Protein AF-A0AAU5RS81-F1 (afdb_monomer_lite)

Foldseek 3Di:
DCPPVVSLQVLLVCLCVVVVHDSVVSSVLSVCLVVVHDDDPCVVVSVVVSVVVVVVVVVVVVVVVVVCCVVVVVVVVVVVVVVVVVLVVCVVVVQADPVRHGDDDDPDPQCPDPVHDDDDD

pLDDT: mean 83.77, std 7.76, range [52.75, 93.06]

Sequence (121 aa):
MLESPRVHDLLVTRVAIRVGIPPIKAHLAVRRVALGLTPDQYTPLVLEEARLAAQEAAQRTGQLITDIRRVLMPQMRALSRTARHAAEALDQLGLVNQEGMPVRRQDRPAWQSPYGPPKRR

Secondary structure (DSSP, 8-state):
----HHHHHHHHHHHHHHHT--HHHHHHHHHHHHTTPPPPTTHHHHHHHHHHHHHHHHHHHHHHHHHHHHHHHHHHHHHHHHHHHHHHHHHHTT-B-TTS-B-PPP---GGGSTT-SPPP-

Structure (mmCIF, N/CA/C/O backbone):
data_AF-A0AAU5RS81-F1
#
_entry.id   AF-A0AAU5RS81-F1
#
loop_
_atom_site.group_PDB
_atom_site.id
_atom_site.type_symbol
_atom_site.label_atom_id
_atom_site.label_alt_id
_atom_site.label_comp_id
_atom_site.label_asym_id
_atom_site.label_entity_id
_atom_site.label_seq_id
_atom_site.pdbx_PDB_ins_code
_atom_site.Cartn_x
_atom_site.Cartn_y
_atom_site.Cartn_z
_atom_site.occupancy
_atom_site.B_iso_or_equiv
_atom_site.auth_seq_id
_atom_site.auth_comp_id
_atom_site.auth_asym_id
_atom_site.auth_atom_id
_atom_site.pdbx_PDB_model_num
ATOM 1 N N . MET A 1 1 ? 13.463 0.931 -5.645 1.00 52.75 1 MET A N 1
ATOM 2 C CA . MET A 1 1 ? 12.010 0.729 -5.886 1.00 52.75 1 MET A CA 1
ATOM 3 C C . MET A 1 1 ? 11.689 0.028 -7.223 1.00 52.75 1 MET A C 1
ATOM 5 O O . MET A 1 1 ? 10.525 -0.258 -7.461 1.00 52.75 1 MET A O 1
ATOM 9 N N . LEU A 1 2 ? 12.683 -0.313 -8.065 1.00 56.75 2 LEU A N 1
ATOM 10 C CA . LEU A 1 2 ? 12.502 -1.052 -9.334 1.00 56.75 2 LEU A CA 1
ATOM 11 C C . LEU A 1 2 ? 12.857 -2.553 -9.247 1.00 56.75 2 LEU A C 1
ATOM 13 O O . LEU A 1 2 ? 12.822 -3.247 -10.252 1.00 56.75 2 LEU A O 1
ATOM 17 N N . GLU A 1 3 ? 13.188 -3.074 -8.063 1.00 59.62 3 GLU A N 1
ATOM 18 C CA . GLU A 1 3 ? 13.701 -4.449 -7.902 1.00 59.62 3 GLU A CA 1
ATOM 19 C C . GLU A 1 3 ? 12.620 -5.538 -7.910 1.00 59.62 3 GLU A C 1
ATOM 21 O O . GLU A 1 3 ? 12.934 -6.723 -7.854 1.00 59.62 3 GLU A O 1
ATOM 26 N N . SER A 1 4 ? 11.338 -5.170 -7.988 1.00 78.81 4 SER A N 1
ATOM 27 C CA . SER A 1 4 ? 10.284 -6.171 -8.140 1.00 78.81 4 SER A CA 1
ATOM 28 C C . SER A 1 4 ? 10.327 -6.728 -9.568 1.00 78.81 4 SER A C 1
ATOM 30 O O . SER A 1 4 ? 10.069 -5.963 -10.504 1.00 78.81 4 SER A O 1
ATOM 32 N N . PRO A 1 5 ? 10.586 -8.036 -9.769 1.00 80.19 5 PRO A N 1
ATOM 33 C CA . PRO A 1 5 ? 10.713 -8.625 -11.106 1.00 80.19 5 PRO A CA 1
ATOM 34 C C . PRO A 1 5 ? 9.453 -8.398 -11.952 1.00 80.19 5 PRO A C 1
ATOM 36 O O . PRO A 1 5 ? 9.532 -8.141 -13.146 1.00 80.19 5 PRO A O 1
ATOM 39 N N . ARG A 1 6 ? 8.281 -8.346 -11.306 1.00 85.25 6 ARG A N 1
ATOM 40 C CA . ARG A 1 6 ? 7.003 -8.050 -11.969 1.00 85.25 6 ARG A CA 1
ATOM 41 C C . ARG A 1 6 ? 6.904 -6.615 -12.489 1.00 85.25 6 ARG A C 1
ATOM 43 O O . ARG A 1 6 ? 6.303 -6.389 -13.534 1.00 85.25 6 ARG A O 1
ATOM 50 N N . VAL A 1 7 ? 7.454 -5.645 -11.757 1.00 84.75 7 VAL A N 1
ATOM 51 C CA . VAL A 1 7 ? 7.461 -4.234 -12.181 1.00 84.75 7 VAL A CA 1
ATOM 52 C C . VAL A 1 7 ? 8.443 -4.053 -13.330 1.00 84.75 7 VAL A C 1
ATOM 54 O O . VAL A 1 7 ? 8.124 -3.375 -14.302 1.00 84.75 7 VAL A O 1
ATOM 57 N N . HIS A 1 8 ? 9.601 -4.709 -13.245 1.00 87.81 8 HIS A N 1
ATOM 58 C CA . HIS A 1 8 ? 10.600 -4.713 -14.307 1.00 87.81 8 HIS A CA 1
ATOM 59 C C . HIS A 1 8 ? 10.019 -5.243 -15.622 1.00 87.81 8 HIS A C 1
ATOM 61 O O . HIS A 1 8 ? 10.032 -4.527 -16.620 1.00 87.81 8 HIS A O 1
ATOM 67 N N . ASP A 1 9 ? 9.425 -6.437 -15.619 1.00 90.69 9 ASP A N 1
ATOM 68 C CA . ASP A 1 9 ? 8.870 -7.057 -16.832 1.00 90.69 9 ASP A CA 1
ATOM 69 C C . ASP A 1 9 ? 7.713 -6.248 -17.439 1.00 90.69 9 ASP A C 1
ATOM 71 O O . ASP A 1 9 ? 7.596 -6.121 -18.664 1.00 90.69 9 ASP A O 1
ATOM 75 N N . LEU A 1 10 ? 6.884 -5.639 -16.585 1.00 89.81 10 LEU A N 1
ATOM 76 C CA . LEU A 1 10 ? 5.810 -4.749 -17.017 1.00 89.81 10 LEU A CA 1
ATOM 77 C C . LEU A 1 10 ? 6.369 -3.504 -17.715 1.00 89.81 10 LEU A C 1
ATOM 79 O O . LEU A 1 10 ? 5.899 -3.156 -18.798 1.00 89.81 10 LEU A O 1
ATOM 83 N N . LEU A 1 11 ? 7.388 -2.860 -17.141 1.00 88.50 11 LEU A N 1
ATOM 84 C CA . LEU A 1 11 ? 8.026 -1.691 -17.749 1.00 88.50 11 LEU A CA 1
ATOM 85 C C . LEU A 1 11 ? 8.719 -2.046 -19.063 1.00 88.50 11 LEU A C 1
ATOM 87 O O . LEU A 1 11 ? 8.576 -1.312 -20.036 1.00 88.50 11 LEU A O 1
ATOM 91 N N . VAL A 1 12 ? 9.407 -3.186 -19.131 1.00 91.69 12 VAL A N 1
ATOM 92 C CA . VAL A 1 12 ? 10.043 -3.660 -20.370 1.00 91.69 12 VAL A CA 1
ATOM 93 C C . VAL A 1 12 ? 9.011 -3.841 -21.477 1.00 91.69 12 VAL A C 1
ATOM 95 O O . VAL A 1 12 ? 9.212 -3.353 -22.589 1.00 91.69 12 VAL A O 1
ATOM 98 N N . THR A 1 13 ? 7.888 -4.488 -21.166 1.00 92.69 13 THR A N 1
ATOM 99 C CA . THR A 1 13 ? 6.810 -4.728 -22.133 1.00 92.69 13 THR A CA 1
ATOM 100 C C . THR A 1 13 ? 6.182 -3.415 -22.598 1.00 92.69 13 THR A C 1
ATOM 102 O O . THR A 1 13 ? 6.031 -3.191 -23.799 1.00 92.69 13 THR A O 1
ATOM 105 N N . ARG A 1 14 ? 5.862 -2.510 -21.665 1.00 90.44 14 ARG A N 1
ATOM 106 C CA . ARG A 1 14 ? 5.237 -1.221 -21.991 1.00 90.44 14 ARG A CA 1
ATOM 107 C C . ARG A 1 14 ? 6.157 -0.319 -22.809 1.00 90.44 14 ARG A C 1
ATOM 109 O O . ARG A 1 14 ? 5.718 0.243 -23.808 1.00 90.44 14 ARG A O 1
ATOM 116 N N . VAL A 1 15 ? 7.435 -0.231 -22.443 1.00 90.25 15 VAL A N 1
ATOM 117 C CA . VAL A 1 15 ? 8.428 0.564 -23.180 1.00 90.25 15 VAL A CA 1
ATOM 118 C C . VAL A 1 15 ? 8.662 -0.016 -24.577 1.00 90.25 15 VAL A C 1
ATOM 120 O O . VAL A 1 15 ? 8.711 0.743 -25.542 1.00 90.25 15 VAL A O 1
ATOM 123 N N . ALA A 1 16 ? 8.741 -1.344 -24.720 1.00 92.19 16 ALA A N 1
ATOM 124 C CA . ALA A 1 16 ? 8.882 -1.988 -26.027 1.00 92.19 16 ALA A CA 1
ATOM 125 C C . ALA A 1 16 ? 7.699 -1.675 -26.958 1.00 92.19 16 ALA A C 1
ATOM 127 O O . ALA A 1 16 ? 7.912 -1.285 -28.104 1.00 92.19 16 ALA A O 1
ATOM 128 N N . ILE A 1 17 ? 6.464 -1.779 -26.453 1.00 91.75 17 ILE A N 1
ATOM 129 C CA . ILE A 1 17 ? 5.242 -1.509 -27.228 1.00 91.75 17 ILE A CA 1
ATOM 130 C C . ILE A 1 17 ? 5.120 -0.021 -27.576 1.00 91.75 17 ILE A C 1
ATOM 132 O O . ILE A 1 17 ? 4.854 0.319 -28.724 1.00 91.75 17 ILE A O 1
ATOM 136 N N . ARG A 1 18 ? 5.322 0.873 -26.601 1.00 87.44 18 ARG A N 1
ATOM 137 C CA . ARG A 1 18 ? 5.083 2.314 -26.770 1.00 87.44 18 ARG A CA 1
ATOM 138 C C . ARG A 1 18 ? 6.138 2.997 -27.639 1.00 87.44 18 ARG A C 1
ATOM 140 O O . ARG A 1 18 ? 5.805 3.898 -28.399 1.00 87.44 18 ARG A O 1
ATOM 147 N N . VAL A 1 19 ? 7.399 2.581 -27.518 1.00 85.88 19 VAL A N 1
ATOM 148 C CA . VAL A 1 19 ? 8.528 3.171 -28.261 1.00 85.88 19 VAL A CA 1
ATOM 149 C C . VAL A 1 19 ? 8.801 2.405 -29.565 1.00 85.88 19 VAL A C 1
ATOM 151 O O . VAL A 1 19 ? 9.501 2.904 -30.439 1.00 85.88 19 VAL A O 1
ATOM 154 N N . GLY A 1 20 ? 8.251 1.195 -29.722 1.00 89.62 20 GLY A N 1
ATOM 155 C CA . GLY A 1 20 ? 8.476 0.354 -30.900 1.00 89.62 20 GLY A CA 1
ATOM 156 C C . GLY A 1 20 ? 9.886 -0.241 -30.962 1.00 89.62 20 GLY A C 1
ATOM 157 O O . GLY A 1 20 ? 10.403 -0.501 -32.047 1.00 89.62 20 GLY A O 1
ATOM 158 N N . ILE A 1 21 ? 10.536 -0.435 -29.809 1.00 89.94 21 ILE A N 1
ATOM 159 C CA . ILE A 1 21 ? 11.889 -1.004 -29.735 1.00 89.94 21 ILE A CA 1
ATOM 160 C C . ILE A 1 21 ? 11.857 -2.501 -29.405 1.00 89.94 21 ILE A C 1
ATOM 162 O O . ILE A 1 21 ? 10.976 -2.954 -28.673 1.00 89.94 21 ILE A O 1
ATOM 166 N N . PRO A 1 22 ? 12.851 -3.284 -29.874 1.00 93.06 22 PRO A N 1
ATOM 167 C CA . PRO A 1 22 ? 12.964 -4.693 -29.524 1.00 93.06 22 PRO A CA 1
ATOM 168 C C . PRO A 1 22 ? 12.974 -4.911 -27.999 1.00 93.06 22 PRO A C 1
ATOM 170 O O . PRO A 1 22 ? 13.659 -4.160 -27.293 1.00 93.06 22 PRO A O 1
ATOM 173 N N . PRO A 1 23 ? 12.327 -5.975 -27.482 1.00 89.50 23 PRO A N 1
ATOM 174 C CA . PRO A 1 23 ? 12.242 -6.250 -26.044 1.00 89.50 23 PRO A CA 1
ATOM 175 C C . PRO A 1 23 ? 13.601 -6.306 -25.341 1.00 89.50 23 PRO A C 1
ATOM 177 O O . PRO A 1 23 ? 13.736 -5.848 -24.212 1.00 89.50 23 PRO A O 1
ATOM 180 N N . ILE A 1 24 ? 14.639 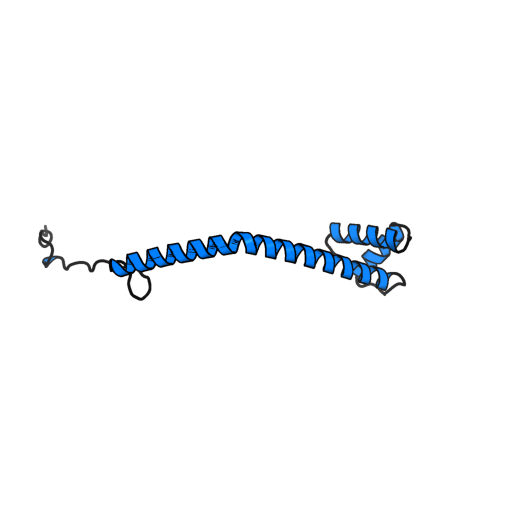-6.793 -26.029 1.00 91.56 24 ILE A N 1
ATOM 181 C CA . ILE A 1 24 ? 16.012 -6.836 -25.506 1.00 91.56 24 ILE A CA 1
ATOM 182 C C . ILE A 1 24 ? 16.548 -5.417 -25.246 1.00 91.56 24 ILE A C 1
ATOM 184 O O . ILE A 1 24 ? 17.150 -5.167 -24.203 1.00 91.56 24 ILE A O 1
ATOM 188 N N . LYS A 1 25 ? 16.297 -4.462 -26.155 1.00 90.00 25 LYS A N 1
ATOM 189 C CA . LYS A 1 25 ? 16.716 -3.061 -25.977 1.00 90.00 25 LYS A CA 1
ATOM 190 C C . LYS A 1 25 ? 15.925 -2.381 -24.860 1.00 90.00 25 LYS A C 1
ATOM 192 O O . LYS A 1 25 ? 16.520 -1.674 -24.051 1.00 90.00 25 LYS A O 1
ATOM 197 N N . ALA A 1 26 ? 14.621 -2.646 -24.769 1.00 88.94 26 ALA A N 1
ATOM 198 C CA . ALA A 1 26 ? 13.794 -2.166 -23.662 1.00 88.94 26 ALA A CA 1
ATOM 199 C C . ALA A 1 26 ? 14.278 -2.722 -22.311 1.00 88.94 26 ALA A C 1
ATOM 201 O O . ALA A 1 26 ? 14.429 -1.969 -21.352 1.00 88.94 26 ALA A O 1
ATOM 202 N N . HIS A 1 27 ? 14.614 -4.012 -22.247 1.00 90.62 27 HIS A N 1
ATOM 203 C CA . HIS A 1 27 ? 15.158 -4.651 -21.050 1.00 90.62 27 HIS A CA 1
ATOM 204 C C . HIS A 1 27 ? 16.463 -4.002 -20.585 1.00 90.62 27 HIS A C 1
ATOM 206 O O . HIS A 1 27 ? 16.612 -3.694 -19.402 1.00 90.62 27 HIS A O 1
ATOM 212 N N . LEU A 1 28 ? 17.391 -3.742 -21.509 1.00 90.88 28 LEU A N 1
ATOM 213 C CA . LEU A 1 28 ? 18.648 -3.062 -21.195 1.00 90.88 28 LEU A CA 1
ATOM 214 C C . LEU A 1 28 ? 18.424 -1.624 -20.715 1.00 90.88 28 LEU A C 1
ATOM 216 O O . LEU A 1 28 ? 19.078 -1.201 -19.763 1.00 90.88 28 LEU A O 1
ATOM 220 N N . ALA A 1 29 ? 17.486 -0.897 -21.324 1.00 88.00 29 ALA A N 1
ATOM 221 C CA . ALA A 1 29 ? 17.138 0.458 -20.907 1.00 88.00 29 ALA A CA 1
ATOM 222 C C . ALA A 1 29 ? 16.561 0.482 -19.481 1.00 88.00 29 ALA A C 1
ATOM 224 O O . ALA A 1 29 ? 17.046 1.235 -18.638 1.00 88.00 29 ALA A O 1
ATOM 225 N N . VAL A 1 30 ? 15.593 -0.389 -19.172 1.00 87.81 30 VAL A N 1
ATOM 226 C CA . VAL A 1 30 ? 15.002 -0.488 -17.825 1.00 87.81 30 VAL A CA 1
ATOM 227 C C . VAL A 1 30 ? 16.049 -0.920 -16.797 1.00 87.81 30 VAL A C 1
ATOM 229 O O . VAL A 1 30 ? 16.156 -0.310 -15.733 1.00 87.81 30 VAL A O 1
ATOM 232 N N . ARG A 1 31 ? 16.886 -1.914 -17.124 1.00 89.94 31 ARG A N 1
ATOM 233 C CA . ARG A 1 31 ? 17.954 -2.390 -16.232 1.00 89.94 31 ARG A CA 1
ATOM 234 C C . ARG A 1 31 ? 18.999 -1.309 -15.956 1.00 89.94 31 ARG A C 1
ATOM 236 O O . ARG A 1 31 ? 19.448 -1.184 -14.823 1.00 89.94 31 ARG A O 1
ATOM 243 N N . ARG A 1 32 ? 19.361 -0.498 -16.955 1.00 88.94 32 ARG A N 1
ATOM 244 C CA . ARG A 1 32 ? 20.263 0.651 -16.769 1.00 88.94 32 ARG A CA 1
ATOM 245 C C . ARG A 1 32 ? 19.693 1.679 -15.805 1.00 88.94 32 ARG A C 1
ATOM 247 O O . ARG A 1 32 ? 20.405 2.105 -14.902 1.00 88.94 32 ARG A O 1
ATOM 254 N N . VAL A 1 33 ? 18.420 2.036 -15.979 1.00 88.31 33 VAL A N 1
ATOM 255 C CA . VAL A 1 33 ? 17.725 2.970 -15.083 1.00 88.31 33 VAL A CA 1
ATOM 256 C C . VAL A 1 33 ? 17.655 2.409 -13.663 1.00 88.31 33 VAL A C 1
ATOM 258 O O . VAL A 1 33 ? 17.928 3.136 -12.713 1.00 88.31 33 VAL A O 1
ATOM 261 N N . ALA A 1 34 ? 17.367 1.114 -13.506 1.00 87.06 34 ALA A N 1
ATOM 262 C CA . ALA A 1 34 ? 17.344 0.459 -12.199 1.00 87.06 34 ALA A CA 1
ATOM 263 C C . ALA A 1 34 ? 18.714 0.461 -11.498 1.00 87.06 34 ALA A C 1
ATOM 265 O O . ALA A 1 34 ? 18.773 0.618 -10.282 1.00 87.06 34 ALA A O 1
ATOM 266 N N . LEU A 1 35 ? 19.801 0.325 -12.263 1.00 88.56 35 LEU A N 1
ATOM 267 C CA . LEU A 1 35 ? 21.177 0.319 -11.758 1.00 88.56 35 LEU A CA 1
ATOM 268 C C . LEU A 1 35 ? 21.789 1.722 -11.598 1.00 88.56 35 LEU A C 1
ATOM 270 O O . LEU A 1 35 ? 22.947 1.827 -11.205 1.00 88.56 35 LEU A O 1
ATOM 274 N N . GLY A 1 36 ? 21.055 2.794 -11.919 1.00 87.56 36 GLY A N 1
ATOM 275 C CA . GLY A 1 36 ? 21.577 4.165 -11.848 1.00 87.56 36 GLY A CA 1
ATOM 276 C C . GLY A 1 36 ? 22.743 4.432 -12.808 1.00 87.56 36 GLY A C 1
ATOM 277 O O . GLY A 1 36 ? 23.589 5.279 -12.529 1.00 87.56 36 GLY A O 1
ATOM 278 N N . LEU A 1 37 ? 22.818 3.691 -13.918 1.00 89.06 37 LEU A N 1
ATOM 279 C CA . LEU A 1 37 ? 23.858 3.865 -14.934 1.00 89.06 37 LEU A CA 1
ATOM 280 C C . LEU A 1 37 ? 23.620 5.137 -15.763 1.00 89.06 37 LEU A C 1
ATOM 282 O O . LEU A 1 37 ? 22.549 5.744 -15.700 1.00 89.06 37 LEU A O 1
ATOM 286 N N . THR A 1 38 ? 24.626 5.542 -16.547 1.00 80.62 38 THR A N 1
ATOM 287 C CA . THR A 1 38 ? 24.576 6.771 -17.352 1.00 80.62 38 THR A CA 1
ATOM 288 C C . THR A 1 38 ? 23.314 6.843 -18.223 1.00 80.62 38 THR A C 1
ATOM 290 O O . THR A 1 38 ? 22.924 5.835 -18.827 1.00 80.62 38 THR A O 1
ATOM 293 N N . PRO A 1 39 ? 22.660 8.020 -18.284 1.00 79.44 39 PRO A N 1
ATOM 294 C CA . PRO A 1 39 ? 21.419 8.180 -19.024 1.00 79.44 39 PRO A CA 1
ATOM 295 C C . PRO A 1 39 ? 21.664 7.990 -20.524 1.00 79.44 39 PRO A C 1
ATOM 297 O O . PRO A 1 39 ? 22.550 8.607 -21.111 1.00 79.44 39 PRO A O 1
ATOM 300 N N . ASP A 1 40 ? 20.864 7.116 -21.124 1.00 83.44 40 ASP A N 1
ATOM 301 C CA . ASP A 1 40 ? 20.816 6.851 -22.561 1.00 83.44 40 ASP A CA 1
ATOM 302 C C . ASP A 1 40 ? 19.593 7.568 -23.162 1.00 83.44 40 ASP A C 1
ATOM 304 O O . ASP A 1 40 ? 18.715 8.047 -22.440 1.00 83.44 40 ASP A O 1
ATOM 308 N N . GLN A 1 41 ? 19.469 7.580 -24.487 1.00 84.94 41 GLN A N 1
ATOM 309 C CA . GLN A 1 41 ? 18.333 8.173 -25.206 1.00 84.94 41 GLN A CA 1
ATOM 310 C C . GLN A 1 41 ? 16.963 7.602 -24.779 1.00 84.94 41 GLN A C 1
ATOM 312 O O . GLN A 1 41 ? 15.940 8.266 -24.918 1.00 84.94 41 GLN A O 1
ATOM 317 N N . TYR A 1 42 ? 16.933 6.387 -24.213 1.00 82.75 42 TYR A N 1
ATOM 318 C CA . TYR A 1 42 ? 15.714 5.720 -23.733 1.00 82.75 42 TYR A CA 1
ATOM 319 C C . TYR A 1 42 ? 15.422 5.940 -22.241 1.00 82.75 42 TYR A C 1
ATOM 321 O O . TYR A 1 42 ? 14.322 5.642 -21.779 1.00 82.75 42 TYR A O 1
ATOM 329 N N . THR A 1 43 ? 16.378 6.468 -21.473 1.00 84.62 43 THR A N 1
ATOM 330 C CA . THR A 1 43 ? 16.215 6.745 -20.040 1.00 84.62 43 THR A CA 1
ATOM 331 C C . THR A 1 43 ? 15.033 7.670 -19.720 1.00 84.62 43 THR A C 1
ATOM 333 O O . THR A 1 43 ? 14.253 7.307 -18.836 1.00 84.62 43 THR A O 1
ATOM 336 N N . PRO A 1 44 ? 14.825 8.816 -20.405 1.00 87.25 44 PRO A N 1
ATOM 337 C CA . PRO A 1 44 ? 13.670 9.668 -20.111 1.00 87.25 44 PRO A CA 1
ATOM 338 C C . PRO A 1 44 ? 12.332 8.961 -20.382 1.00 87.25 44 PRO A C 1
ATOM 340 O O . PRO A 1 44 ? 11.393 9.126 -19.607 1.00 87.25 44 PRO A O 1
ATOM 343 N N . LEU A 1 45 ? 12.269 8.110 -21.412 1.00 86.62 45 LEU A N 1
ATOM 344 C CA . LEU A 1 45 ? 11.064 7.360 -21.785 1.00 86.62 45 LEU A CA 1
ATOM 345 C C . LEU A 1 45 ? 10.700 6.296 -20.739 1.00 86.62 45 LEU A C 1
ATOM 347 O O . LEU A 1 45 ? 9.540 6.169 -20.354 1.00 86.62 45 LEU A O 1
ATOM 351 N N . VAL A 1 46 ? 11.694 5.563 -20.229 1.00 86.19 46 VAL A N 1
ATOM 352 C CA . VAL A 1 46 ? 11.491 4.591 -19.141 1.00 86.19 46 VAL A CA 1
ATOM 353 C C . VAL A 1 46 ? 10.996 5.287 -17.869 1.00 86.19 46 VAL A C 1
ATOM 355 O O . VAL A 1 46 ? 10.119 4.766 -17.182 1.00 86.19 46 VAL A O 1
ATOM 358 N N . LEU A 1 47 ? 11.543 6.464 -17.548 1.00 87.50 47 LEU A N 1
ATOM 359 C CA . LEU A 1 47 ? 11.142 7.229 -16.365 1.00 87.50 47 LEU A CA 1
ATOM 360 C C . LEU A 1 47 ? 9.716 7.775 -16.476 1.00 87.50 47 LEU A C 1
ATOM 362 O O . LEU A 1 47 ? 8.986 7.759 -15.484 1.00 87.50 47 LEU A O 1
ATOM 366 N N . GLU A 1 48 ? 9.309 8.248 -17.653 1.00 89.06 48 GLU A N 1
ATOM 367 C CA . GLU A 1 48 ? 7.930 8.675 -17.901 1.00 89.06 48 GLU A CA 1
ATOM 368 C C . GLU A 1 48 ? 6.953 7.510 -17.705 1.00 89.06 48 GLU A C 1
ATOM 370 O O . GLU A 1 48 ? 5.976 7.635 -16.966 1.00 89.06 48 GLU A O 1
ATOM 375 N N . GLU A 1 49 ? 7.262 6.347 -18.279 1.00 86.88 49 GLU A N 1
ATOM 376 C CA . GLU A 1 49 ? 6.414 5.162 -18.156 1.00 86.88 49 GLU A CA 1
ATOM 377 C C . GLU A 1 49 ? 6.338 4.656 -16.709 1.00 86.88 49 GLU A C 1
ATOM 379 O O . GLU A 1 49 ? 5.263 4.314 -16.214 1.00 86.88 49 GLU A O 1
ATOM 384 N N . ALA A 1 50 ? 7.459 4.685 -15.983 1.00 85.56 50 ALA A N 1
ATOM 385 C CA . 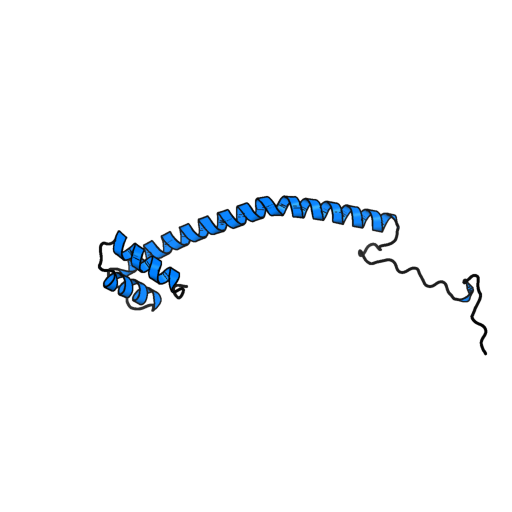ALA A 1 50 ? 7.486 4.352 -14.564 1.00 85.56 50 ALA A CA 1
ATOM 386 C C . ALA A 1 50 ? 6.616 5.304 -13.727 1.00 85.56 50 ALA A C 1
ATOM 388 O O . ALA A 1 50 ? 5.934 4.857 -12.803 1.00 85.56 50 ALA A O 1
ATOM 389 N N . ARG A 1 51 ? 6.594 6.603 -14.056 1.00 87.38 51 ARG A N 1
ATOM 390 C CA . ARG A 1 51 ? 5.724 7.585 -13.387 1.00 87.38 51 ARG A CA 1
ATOM 391 C C . ARG A 1 51 ? 4.249 7.321 -13.666 1.00 87.38 51 ARG A C 1
ATOM 393 O O . ARG A 1 51 ? 3.461 7.348 -12.724 1.00 87.38 51 ARG A O 1
ATOM 400 N N . LEU A 1 52 ? 3.883 7.035 -14.913 1.00 88.75 52 LEU A N 1
ATOM 401 C CA . LEU A 1 52 ? 2.500 6.710 -15.278 1.00 88.75 52 LEU A CA 1
ATOM 402 C C . LEU A 1 52 ? 2.028 5.429 -14.579 1.00 88.75 52 LEU A C 1
ATOM 404 O O . LEU A 1 52 ? 0.983 5.429 -13.931 1.00 88.75 52 LEU A O 1
ATOM 408 N N . ALA A 1 53 ? 2.843 4.372 -14.603 1.00 84.69 53 ALA A N 1
ATOM 409 C CA . ALA A 1 53 ? 2.540 3.126 -13.903 1.00 84.69 53 ALA A CA 1
ATOM 410 C C . ALA A 1 53 ? 2.392 3.330 -12.382 1.00 84.69 53 ALA A C 1
ATOM 412 O O . ALA A 1 53 ? 1.496 2.755 -11.760 1.00 84.69 53 ALA A O 1
ATOM 413 N N . ALA A 1 54 ? 3.232 4.177 -11.776 1.00 84.50 54 ALA A N 1
ATOM 414 C CA . ALA A 1 54 ? 3.127 4.516 -10.359 1.00 84.50 54 ALA A CA 1
ATOM 415 C C . ALA A 1 54 ? 1.839 5.296 -10.038 1.00 84.50 54 ALA A C 1
ATOM 417 O O . ALA A 1 54 ? 1.194 5.012 -9.028 1.00 84.50 54 ALA A O 1
ATOM 418 N N . GLN A 1 55 ? 1.433 6.240 -10.893 1.00 89.00 55 GLN A N 1
ATOM 419 C CA . GLN A 1 55 ? 0.180 6.986 -10.731 1.00 89.00 55 GLN A CA 1
ATOM 420 C C . GLN A 1 55 ? -1.046 6.073 -10.847 1.00 89.00 55 GLN A C 1
ATOM 422 O O . GLN A 1 55 ? -1.935 6.141 -9.999 1.00 89.00 55 GLN A O 1
ATOM 427 N N . GLU A 1 56 ? -1.074 5.171 -11.831 1.00 86.81 56 GLU A N 1
ATOM 428 C CA . GLU A 1 56 ? -2.136 4.166 -11.974 1.00 86.81 56 GLU A CA 1
ATOM 429 C C . GLU A 1 56 ? -2.229 3.266 -10.732 1.00 86.81 56 GLU A C 1
ATOM 431 O O . GLU A 1 56 ? -3.317 3.025 -10.201 1.00 86.81 56 GLU A O 1
ATOM 436 N N . ALA A 1 57 ? -1.085 2.785 -10.233 1.00 82.31 57 ALA A N 1
ATOM 437 C CA . ALA A 1 57 ? -1.033 1.954 -9.034 1.00 82.31 57 ALA A CA 1
ATOM 438 C C . ALA A 1 57 ? -1.523 2.713 -7.792 1.00 82.31 57 ALA A C 1
ATOM 440 O O . ALA A 1 57 ? -2.286 2.164 -6.992 1.00 82.31 57 ALA A O 1
ATOM 441 N N . ALA A 1 58 ? -1.135 3.982 -7.644 1.00 84.31 58 ALA A N 1
ATOM 442 C CA . ALA A 1 58 ? -1.583 4.837 -6.552 1.00 84.31 58 ALA A CA 1
ATOM 443 C C . ALA A 1 58 ? -3.099 5.075 -6.599 1.00 84.31 58 ALA A C 1
ATOM 445 O O . ALA A 1 58 ? -3.763 4.950 -5.571 1.00 84.31 58 ALA A O 1
ATOM 446 N N . GLN A 1 59 ? -3.668 5.338 -7.780 1.00 88.75 59 GLN A N 1
ATOM 447 C CA . GLN A 1 59 ? -5.113 5.513 -7.952 1.00 88.75 59 GLN A CA 1
ATOM 448 C C . GLN A 1 59 ? -5.889 4.245 -7.584 1.00 88.75 59 GLN A C 1
ATOM 450 O O . GLN A 1 59 ? -6.839 4.315 -6.804 1.00 88.75 59 GLN A O 1
ATOM 455 N N . ARG A 1 60 ? -5.455 3.074 -8.071 1.00 83.62 60 ARG A N 1
ATOM 456 C CA . ARG A 1 60 ? -6.091 1.786 -7.739 1.00 83.62 60 ARG A CA 1
ATOM 457 C C . ARG A 1 60 ? -6.011 1.479 -6.247 1.00 83.62 60 ARG A C 1
ATOM 459 O O . ARG A 1 60 ? -6.991 1.056 -5.644 1.00 83.62 60 ARG A O 1
ATOM 466 N N . THR A 1 61 ? -4.857 1.735 -5.637 1.00 83.38 61 THR A N 1
ATOM 467 C CA . THR A 1 61 ? -4.664 1.529 -4.196 1.00 83.38 61 THR A CA 1
ATOM 468 C C . THR A 1 61 ? -5.546 2.482 -3.387 1.00 83.38 61 THR A C 1
ATOM 470 O O . THR A 1 61 ? -6.192 2.061 -2.431 1.00 83.38 61 THR A O 1
ATOM 473 N N . GLY A 1 62 ? -5.641 3.750 -3.798 1.00 84.31 62 GLY A N 1
ATOM 474 C CA . GLY A 1 62 ? -6.512 4.742 -3.167 1.00 84.31 62 GLY A CA 1
ATOM 475 C C . GLY A 1 62 ? -7.992 4.363 -3.235 1.00 84.31 62 GLY A C 1
ATOM 476 O O . GLY A 1 62 ? -8.707 4.512 -2.242 1.00 84.31 62 GLY A O 1
ATOM 477 N N . GLN A 1 63 ? -8.442 3.819 -4.370 1.00 87.75 63 GLN A N 1
ATOM 478 C CA . GLN A 1 63 ? -9.806 3.307 -4.535 1.00 87.75 63 GLN A CA 1
ATOM 479 C C . GLN A 1 63 ? -10.082 2.136 -3.588 1.00 87.75 63 GLN A C 1
ATOM 481 O O . GLN A 1 63 ? -11.034 2.201 -2.817 1.00 87.75 63 GLN A O 1
ATOM 486 N N . LEU A 1 64 ? -9.193 1.138 -3.533 1.00 86.81 64 LEU A N 1
ATOM 487 C CA . LEU A 1 64 ? -9.339 -0.000 -2.618 1.00 86.81 64 LEU A CA 1
ATOM 488 C C . LEU A 1 64 ? -9.399 0.434 -1.150 1.00 86.81 64 LEU A C 1
ATOM 490 O O . LEU A 1 64 ? -10.252 -0.032 -0.398 1.00 86.81 64 LEU A O 1
ATOM 494 N N . ILE A 1 65 ? -8.530 1.359 -0.735 1.00 88.75 65 ILE A N 1
ATOM 495 C CA . ILE A 1 65 ? -8.554 1.909 0.628 1.00 88.75 65 ILE A CA 1
ATOM 496 C C . ILE A 1 65 ? -9.876 2.638 0.891 1.00 88.75 65 ILE A C 1
ATOM 498 O O . ILE A 1 65 ? -10.444 2.515 1.977 1.00 88.75 65 ILE A O 1
ATOM 502 N N . THR A 1 66 ? -10.378 3.386 -0.091 1.00 89.38 66 THR A N 1
ATOM 503 C CA . THR A 1 66 ? -11.649 4.109 0.022 1.00 89.38 66 THR A CA 1
ATOM 504 C C . THR A 1 66 ? -12.819 3.144 0.170 1.00 89.38 66 THR A C 1
ATOM 506 O O . THR A 1 66 ? -13.668 3.350 1.040 1.00 89.38 66 THR A O 1
ATOM 509 N N . ASP A 1 67 ? -12.825 2.055 -0.593 1.00 86.88 67 ASP A N 1
ATOM 510 C CA . ASP A 1 67 ? -13.862 1.028 -0.543 1.00 86.88 67 ASP A CA 1
ATOM 511 C C . ASP A 1 67 ? -13.833 0.259 0.779 1.00 86.88 67 ASP A C 1
ATOM 513 O O . ASP A 1 67 ? -14.860 0.140 1.452 1.00 86.88 67 ASP A O 1
ATOM 517 N N . ILE A 1 68 ? -12.646 -0.167 1.224 1.00 88.12 68 ILE A N 1
ATOM 518 C CA . ILE A 1 68 ? -12.463 -0.802 2.537 1.00 88.12 68 ILE A CA 1
ATOM 519 C C . ILE A 1 68 ? -12.961 0.135 3.636 1.00 88.12 68 ILE A C 1
ATOM 521 O O . ILE A 1 68 ? -13.734 -0.271 4.505 1.00 88.12 68 ILE A O 1
ATOM 525 N N . ARG A 1 69 ? -12.574 1.414 3.588 1.00 90.19 69 ARG A N 1
ATOM 526 C CA . ARG A 1 69 ? -13.011 2.408 4.570 1.00 90.19 69 ARG A CA 1
ATOM 527 C C . ARG A 1 69 ? -14.526 2.587 4.544 1.00 90.19 69 ARG A C 1
ATOM 529 O O . ARG A 1 69 ? -15.127 2.690 5.611 1.00 90.19 69 ARG A O 1
ATOM 536 N N . ARG A 1 70 ? -15.151 2.614 3.365 1.00 88.75 70 ARG A N 1
ATOM 537 C CA . ARG A 1 70 ? -16.605 2.764 3.209 1.00 88.75 70 ARG A CA 1
ATOM 538 C C . ARG A 1 70 ? -17.370 1.607 3.849 1.00 88.75 70 ARG A C 1
ATOM 540 O O . ARG A 1 70 ? -18.405 1.851 4.463 1.00 88.75 70 ARG A O 1
ATOM 547 N N . VAL A 1 71 ? -16.853 0.384 3.746 1.00 89.44 71 VAL A N 1
ATOM 548 C CA . VAL A 1 71 ? -17.474 -0.814 4.333 1.00 89.44 71 VAL A CA 1
ATOM 549 C C . VAL A 1 71 ? -17.194 -0.926 5.834 1.00 89.44 71 VAL A C 1
ATOM 551 O O . VAL A 1 71 ? -18.092 -1.251 6.610 1.00 89.44 71 VAL A O 1
ATOM 554 N N . LEU A 1 72 ? -15.966 -0.628 6.263 1.00 90.50 72 LEU A N 1
ATOM 555 C CA . LEU A 1 72 ? -15.520 -0.877 7.634 1.00 90.50 72 LEU A CA 1
ATOM 556 C C . LEU A 1 72 ? -15.921 0.238 8.613 1.00 90.50 72 LEU A C 1
ATOM 558 O O . LEU A 1 72 ? -16.256 -0.038 9.766 1.00 90.50 72 LEU A O 1
ATOM 562 N N . MET A 1 73 ? -15.936 1.503 8.174 1.00 90.62 73 MET A N 1
ATOM 563 C CA . MET A 1 73 ? -16.255 2.644 9.048 1.00 90.62 73 MET A CA 1
ATOM 564 C 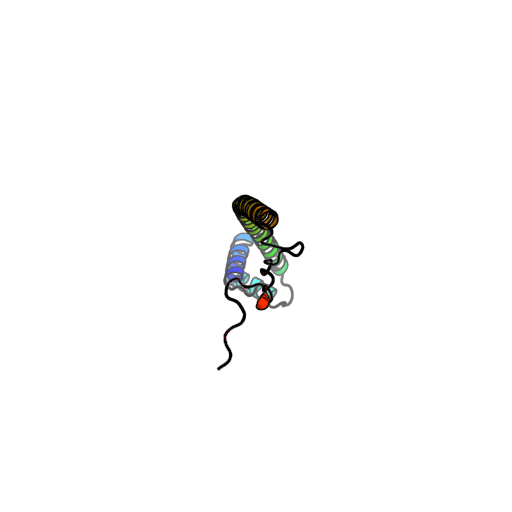C . MET A 1 73 ? -17.638 2.560 9.710 1.00 90.62 73 MET A C 1
ATOM 566 O O . MET A 1 73 ? -17.726 2.853 10.904 1.00 90.62 73 MET A O 1
ATOM 570 N N . PRO A 1 74 ? -18.725 2.188 9.006 1.00 89.12 74 PRO A N 1
ATOM 571 C CA . PRO A 1 74 ? -20.035 2.031 9.633 1.00 89.12 74 PRO A CA 1
ATOM 572 C C . PRO A 1 74 ? -20.034 0.967 10.731 1.00 89.12 74 PRO A C 1
ATOM 574 O O . PRO A 1 74 ? -20.601 1.202 11.796 1.00 89.12 74 PRO A O 1
ATOM 577 N N . GLN A 1 75 ? -19.347 -0.159 10.511 1.00 89.88 75 GLN A N 1
ATOM 578 C CA . GLN A 1 75 ? -19.262 -1.234 11.501 1.00 89.88 75 GLN A CA 1
ATOM 579 C C . GLN A 1 75 ? -18.470 -0.801 12.736 1.00 89.88 75 GLN A C 1
ATOM 581 O O . GLN A 1 75 ? -18.934 -0.986 13.858 1.00 89.88 75 GLN A O 1
ATOM 586 N N . MET A 1 76 ? -17.337 -0.121 12.546 1.00 89.06 76 MET A N 1
ATOM 587 C CA . MET A 1 76 ? -16.554 0.431 13.657 1.00 89.06 76 MET A CA 1
ATOM 588 C C . MET A 1 76 ? -17.335 1.477 14.462 1.00 89.06 76 MET A C 1
ATOM 590 O O . MET A 1 76 ? -17.235 1.518 15.686 1.00 89.06 76 MET A O 1
ATOM 594 N N . ARG A 1 77 ? -18.157 2.301 13.798 1.00 89.31 77 ARG A N 1
ATOM 595 C CA . ARG A 1 77 ? -19.056 3.255 14.472 1.00 89.31 77 ARG A CA 1
ATOM 596 C C . ARG A 1 77 ? -20.178 2.562 15.241 1.00 89.31 77 ARG A C 1
ATOM 598 O O . ARG A 1 77 ? -20.581 3.057 16.289 1.00 89.31 77 ARG A O 1
ATOM 605 N N . ALA A 1 78 ? -20.711 1.457 14.728 1.00 87.94 78 ALA A N 1
ATOM 606 C CA . ALA A 1 78 ? -21.701 0.668 15.450 1.00 87.94 78 ALA A CA 1
ATOM 607 C C . ALA A 1 78 ? -21.074 0.031 16.699 1.00 87.94 78 ALA A C 1
ATOM 609 O O . ALA A 1 78 ? -21.617 0.177 17.791 1.00 87.94 78 ALA A O 1
ATOM 610 N N . LEU A 1 79 ? -19.884 -0.559 16.553 1.00 91.12 79 LEU A N 1
ATOM 611 C CA . LEU A 1 79 ? -19.137 -1.167 17.652 1.00 91.12 79 LEU A CA 1
ATOM 612 C C . LEU A 1 79 ? -18.774 -0.149 18.744 1.00 91.12 79 LEU A C 1
ATOM 614 O O . LEU A 1 79 ? -18.894 -0.441 19.933 1.00 91.12 79 LEU A O 1
ATOM 618 N N . SER A 1 80 ? -18.362 1.064 18.364 1.00 90.31 80 SER A N 1
ATOM 619 C CA . SER A 1 80 ? -18.039 2.106 19.344 1.00 90.31 80 SER A CA 1
ATOM 620 C C . SER A 1 80 ? -19.268 2.576 20.121 1.00 90.31 80 SER A C 1
ATOM 622 O O . SER A 1 80 ? -19.172 2.819 21.323 1.00 90.31 80 SER A O 1
ATOM 624 N N . ARG A 1 81 ? -20.441 2.647 19.477 1.00 90.94 81 ARG A N 1
ATOM 625 C CA . ARG A 1 81 ? -21.708 2.947 20.162 1.00 90.94 81 ARG A CA 1
ATOM 626 C C . ARG A 1 81 ? -22.090 1.846 21.144 1.00 90.94 81 ARG A C 1
ATOM 628 O O . ARG A 1 81 ? -22.433 2.154 22.279 1.00 90.94 81 ARG A O 1
ATOM 635 N N . THR A 1 82 ? -21.989 0.578 20.745 1.00 90.19 82 THR A N 1
ATOM 636 C CA . THR A 1 82 ? -22.293 -0.543 21.648 1.00 90.19 82 THR A CA 1
ATOM 637 C C . THR A 1 82 ? -21.327 -0.601 22.826 1.00 90.19 82 THR A C 1
ATOM 639 O O . THR A 1 82 ? -21.761 -0.800 23.955 1.00 90.19 82 THR A O 1
ATOM 642 N N . ALA A 1 83 ? -20.034 -0.363 22.588 1.00 87.12 83 ALA A N 1
ATOM 643 C CA . ALA A 1 83 ? -19.033 -0.315 23.649 1.00 87.12 83 ALA A CA 1
ATOM 644 C C . ALA A 1 83 ? -19.304 0.832 24.631 1.00 87.12 83 ALA A C 1
ATOM 646 O O . ALA A 1 83 ? -19.206 0.643 25.840 1.00 87.12 83 ALA A O 1
ATOM 647 N N . ARG A 1 84 ? -19.707 2.003 24.122 1.00 88.12 84 ARG A N 1
ATOM 648 C CA . ARG A 1 84 ? -20.082 3.144 24.958 1.00 88.12 84 ARG A CA 1
ATOM 649 C C . ARG A 1 84 ? -21.303 2.845 25.826 1.00 88.12 84 ARG A C 1
ATOM 651 O O . ARG A 1 84 ? -21.251 3.097 27.020 1.00 88.12 84 ARG A O 1
ATOM 658 N N . HIS A 1 85 ? -22.356 2.258 25.261 1.00 88.31 85 HIS A N 1
ATOM 659 C CA . HIS A 1 85 ? -23.531 1.872 26.047 1.00 88.31 85 HIS A CA 1
ATOM 660 C C . HIS A 1 85 ? -23.211 0.811 27.104 1.00 88.31 85 HIS A C 1
ATOM 662 O O . HIS A 1 85 ? -23.724 0.884 28.216 1.00 88.31 85 HIS A O 1
ATOM 668 N N . ALA A 1 86 ? -22.336 -0.147 26.790 1.00 85.94 86 ALA A N 1
ATOM 669 C CA . ALA A 1 86 ? -21.865 -1.115 27.773 1.00 85.94 86 ALA A CA 1
ATOM 670 C C . ALA A 1 86 ? -21.081 -0.436 28.910 1.00 85.94 86 ALA A C 1
ATOM 672 O O . ALA A 1 86 ? -21.312 -0.747 30.074 1.00 85.94 86 ALA A O 1
ATOM 673 N N . ALA A 1 87 ? -20.203 0.520 28.591 1.00 84.75 87 ALA A N 1
ATOM 674 C CA . ALA A 1 87 ? -19.463 1.285 29.592 1.00 84.75 87 ALA A CA 1
ATOM 675 C C . ALA A 1 87 ? -20.394 2.128 30.483 1.00 84.75 87 ALA A C 1
ATOM 677 O O . ALA A 1 87 ? -20.267 2.086 31.701 1.00 84.75 87 ALA A O 1
ATOM 678 N N . GLU A 1 88 ? -21.370 2.823 29.891 1.00 86.12 88 GLU A N 1
ATOM 679 C CA . GLU A 1 88 ? -22.378 3.606 30.622 1.00 86.12 88 GLU A CA 1
ATOM 680 C C . GLU A 1 88 ? -23.223 2.714 31.550 1.00 86.12 88 GLU A C 1
ATOM 682 O O . GLU A 1 88 ? -23.484 3.084 32.691 1.00 86.12 88 GLU A O 1
ATOM 687 N N . ALA A 1 89 ? -23.608 1.512 31.108 1.00 85.75 89 ALA A N 1
ATOM 688 C CA . ALA A 1 89 ? -24.346 0.565 31.945 1.00 85.75 89 ALA A CA 1
ATOM 689 C C . ALA A 1 89 ? -23.506 0.038 33.123 1.00 85.75 89 ALA A C 1
ATOM 691 O O . ALA A 1 89 ? -24.017 -0.127 34.230 1.00 85.75 89 ALA A O 1
ATOM 692 N N . LEU A 1 90 ? -22.215 -0.220 32.902 1.00 84.31 90 LEU A N 1
ATOM 693 C CA . LEU A 1 90 ? -21.300 -0.668 33.952 1.00 84.31 90 LEU A CA 1
ATOM 694 C C . LEU A 1 90 ? -21.020 0.428 34.995 1.00 84.31 90 LEU A C 1
ATOM 696 O O . LEU A 1 90 ? -20.937 0.121 36.186 1.00 84.31 90 LEU A O 1
ATOM 700 N N . ASP A 1 91 ? -20.919 1.683 34.557 1.00 83.69 91 ASP A N 1
ATOM 701 C CA . ASP A 1 91 ? -20.783 2.860 35.422 1.00 83.69 91 ASP A CA 1
ATOM 702 C C . ASP A 1 91 ? -22.049 3.087 36.267 1.00 83.69 91 ASP A C 1
ATOM 704 O O . ASP A 1 91 ? -21.970 3.207 37.488 1.00 83.69 91 ASP A O 1
ATOM 708 N N . GLN A 1 92 ? -23.241 3.004 35.659 1.00 84.62 92 GLN A N 1
ATOM 709 C CA . GLN A 1 92 ? -24.522 3.105 36.379 1.00 84.62 92 GLN A CA 1
ATOM 710 C C . GLN A 1 92 ? -24.693 2.033 37.465 1.00 84.62 92 GLN A C 1
ATOM 712 O O . GLN A 1 92 ? -25.318 2.284 38.495 1.00 84.62 92 GLN A O 1
ATOM 717 N N . LEU A 1 93 ? -24.138 0.837 37.252 1.00 84.75 93 LEU A N 1
ATOM 718 C CA . LEU A 1 93 ? -24.143 -0.246 38.239 1.00 84.75 93 LEU A CA 1
ATOM 719 C C . LEU A 1 93 ? -23.049 -0.091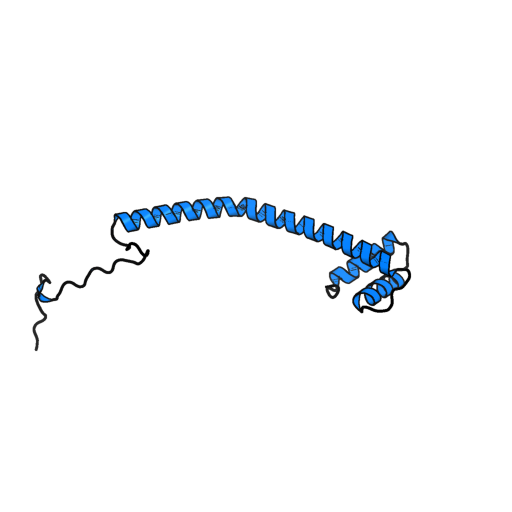 39.312 1.00 84.75 93 LEU A C 1
ATOM 721 O O . LEU A 1 93 ? -22.958 -0.934 40.208 1.00 84.75 93 LEU A O 1
ATOM 725 N N . GLY A 1 94 ? -22.209 0.946 39.229 1.00 80.75 94 GLY A N 1
ATOM 726 C CA . GLY A 1 94 ? -21.081 1.174 40.135 1.00 80.75 94 GLY A CA 1
ATOM 727 C C . GLY A 1 94 ? -20.024 0.069 40.069 1.00 80.75 94 GLY A C 1
ATOM 728 O O . GLY A 1 94 ? -19.277 -0.134 41.025 1.00 80.75 94 GLY A O 1
ATOM 729 N N . LEU A 1 95 ? -19.990 -0.691 38.968 1.00 81.00 95 LEU A N 1
ATOM 730 C CA . LEU A 1 95 ? -19.053 -1.799 38.768 1.00 81.00 95 LEU A CA 1
ATOM 731 C C . LEU A 1 95 ? -17.706 -1.323 38.236 1.00 81.00 95 LEU A C 1
ATOM 733 O O . LEU A 1 95 ? -16.750 -2.096 38.235 1.00 81.00 95 LEU A O 1
ATOM 737 N N . VAL A 1 96 ? -17.627 -0.078 37.772 1.00 82.88 96 VAL A N 1
ATOM 738 C CA . VAL A 1 96 ? -16.443 0.526 37.166 1.00 82.88 96 VAL A CA 1
ATOM 739 C C . VAL A 1 96 ? -16.251 1.921 37.768 1.00 82.88 96 VAL A C 1
ATOM 741 O O . VAL A 1 96 ? -17.227 2.594 38.081 1.00 82.88 96 VAL A O 1
ATOM 744 N N . ASN A 1 97 ? -15.005 2.313 38.035 1.00 78.81 97 ASN A N 1
ATOM 745 C CA . ASN A 1 97 ? -14.672 3.611 38.620 1.00 78.81 97 ASN A CA 1
ATOM 746 C C . ASN A 1 97 ? -14.514 4.697 37.533 1.00 78.81 97 ASN A C 1
ATOM 748 O O . ASN A 1 97 ? -14.561 4.405 36.339 1.00 78.81 97 ASN A O 1
ATOM 752 N N . GLN A 1 98 ? -14.264 5.949 37.937 1.00 76.75 98 GLN A N 1
ATOM 753 C CA . GLN A 1 98 ? -14.074 7.077 37.006 1.00 76.75 98 GLN A CA 1
ATOM 754 C C . GLN A 1 98 ?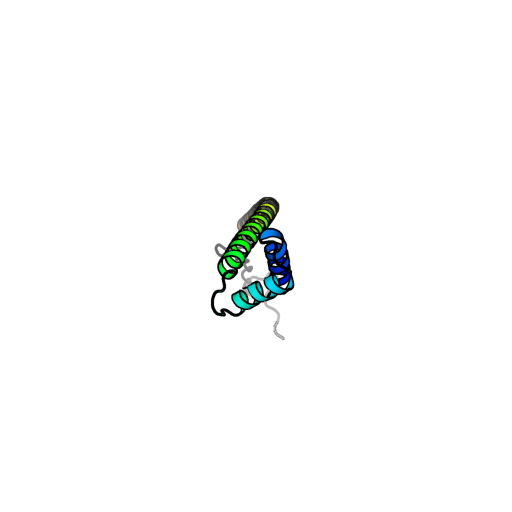 -12.879 6.901 36.048 1.00 76.75 98 GLN A C 1
ATOM 756 O O . GLN A 1 98 ? -12.821 7.559 35.011 1.00 76.75 98 GLN A O 1
ATOM 761 N N . GLU A 1 99 ? -11.944 6.000 36.361 1.00 79.75 99 GLU A N 1
ATOM 762 C CA . GLU A 1 99 ? -10.808 5.654 35.500 1.00 79.75 99 GLU A CA 1
ATOM 763 C C . GLU A 1 99 ? -11.099 4.467 34.559 1.00 79.75 99 GLU A C 1
ATOM 765 O O . GLU A 1 99 ? -10.213 4.032 33.824 1.00 79.75 99 GLU A O 1
ATOM 770 N N . GLY A 1 100 ? -12.322 3.922 34.556 1.00 72.38 100 GLY A N 1
ATOM 771 C CA . GLY A 1 100 ? -12.699 2.789 33.706 1.00 72.38 100 GLY A CA 1
ATOM 772 C C . GLY A 1 100 ? -12.254 1.421 34.239 1.00 72.38 100 GLY A C 1
ATOM 773 O O . GLY A 1 100 ? -12.333 0.422 33.522 1.00 72.38 100 GLY A O 1
ATOM 774 N N . MET A 1 101 ? -11.800 1.346 35.490 1.00 80.94 101 MET A N 1
ATOM 775 C CA . MET A 1 101 ? -11.323 0.121 36.131 1.00 80.94 101 MET A CA 1
ATOM 776 C C . MET A 1 101 ? -12.437 -0.556 36.938 1.00 80.94 101 MET A C 1
ATOM 778 O O . MET A 1 101 ? -13.228 0.137 37.580 1.00 80.94 101 MET A O 1
ATOM 782 N N . PRO A 1 102 ? -12.506 -1.900 36.969 1.00 79.25 102 PRO A N 1
ATOM 783 C CA . PRO A 1 102 ? -13.515 -2.602 37.752 1.00 79.25 102 PRO A CA 1
ATOM 784 C C . PRO A 1 102 ? -13.386 -2.261 39.244 1.00 79.25 102 PRO A C 1
ATOM 786 O O . PRO A 1 102 ? -12.320 -2.430 39.845 1.00 79.25 102 PRO A O 1
ATOM 789 N N . VAL A 1 103 ? -14.483 -1.816 39.856 1.00 81.31 103 VAL A N 1
ATOM 790 C CA . VAL A 1 103 ? -14.569 -1.544 41.293 1.00 81.31 103 VAL A CA 1
ATOM 791 C C . VAL A 1 103 ? -14.498 -2.880 42.024 1.00 81.31 103 VAL A C 1
ATOM 793 O O . VAL A 1 103 ? -15.448 -3.667 42.038 1.00 81.31 103 VAL A O 1
ATOM 796 N N . ARG A 1 104 ? -13.354 -3.167 42.653 1.00 73.38 104 ARG A N 1
ATOM 797 C CA . ARG A 1 104 ? -13.270 -4.275 43.609 1.00 73.38 104 ARG A CA 1
ATOM 798 C C . ARG A 1 104 ? -14.191 -3.962 44.782 1.00 73.38 104 ARG A C 1
ATOM 800 O O . ARG A 1 104 ? -14.056 -2.913 45.409 1.00 73.38 104 ARG A O 1
ATOM 807 N N . ARG A 1 105 ? -15.099 -4.890 45.111 1.00 68.38 105 ARG A N 1
ATOM 808 C CA . ARG A 1 105 ? -15.807 -4.851 46.397 1.00 68.38 105 ARG A CA 1
ATOM 809 C C . ARG A 1 105 ? -14.752 -4.767 47.492 1.00 68.38 105 ARG A C 1
ATOM 811 O O . ARG A 1 105 ? -13.883 -5.631 47.562 1.00 68.38 105 ARG A O 1
ATOM 818 N N . GLN A 1 106 ? -14.826 -3.718 48.303 1.00 69.75 106 GLN A N 1
ATOM 819 C CA . GLN A 1 106 ? -13.950 -3.554 49.450 1.00 69.75 106 GLN A CA 1
ATOM 820 C C . GLN A 1 106 ? -14.106 -4.798 50.329 1.00 69.75 106 GLN A C 1
ATOM 822 O O . GLN A 1 106 ? -15.235 -5.153 50.693 1.00 69.75 106 GLN A O 1
ATOM 827 N N . ASP A 1 107 ? -13.000 -5.497 50.595 1.00 67.75 107 ASP A N 1
ATOM 828 C CA . ASP A 1 107 ? -13.015 -6.631 51.510 1.00 67.75 107 ASP A CA 1
ATOM 829 C C . ASP A 1 107 ? -13.555 -6.124 52.840 1.00 67.75 107 ASP A C 1
ATOM 831 O O . ASP A 1 107 ? -12.979 -5.244 53.486 1.00 67.75 107 ASP A O 1
ATOM 835 N N . ARG A 1 108 ? -14.729 -6.632 53.213 1.00 68.69 108 ARG A N 1
ATOM 836 C CA . ARG A 1 108 ? -15.338 -6.287 54.491 1.00 68.69 108 ARG A CA 1
ATOM 837 C C . ARG A 1 108 ? -14.393 -6.834 55.550 1.00 68.69 108 ARG A C 1
ATOM 839 O O . ARG A 1 108 ? -14.007 -8.004 55.447 1.00 68.69 108 ARG A O 1
ATOM 846 N N . PRO A 1 109 ? -14.000 -6.039 56.551 1.00 70.56 109 PRO A N 1
ATOM 847 C CA . PRO A 1 109 ? -13.108 -6.546 57.572 1.00 70.56 109 PRO A CA 1
ATOM 848 C C . PRO A 1 109 ? -13.765 -7.756 58.249 1.00 70.56 109 PRO A C 1
ATOM 850 O O . PRO A 1 109 ? -14.978 -7.783 58.448 1.00 70.56 109 PRO A O 1
ATOM 853 N N . ALA A 1 110 ? -12.975 -8.784 58.567 1.00 69.81 110 ALA A N 1
ATOM 854 C CA . ALA A 1 110 ? -13.484 -10.107 58.955 1.00 69.81 110 ALA A CA 1
ATOM 855 C C . ALA A 1 110 ? -14.455 -10.093 60.157 1.00 69.81 110 ALA A C 1
ATOM 857 O O . ALA A 1 110 ? -15.276 -10.996 60.294 1.00 69.81 110 ALA A O 1
ATOM 858 N N . TRP A 1 111 ? -14.402 -9.054 60.999 1.00 70.50 111 TRP A N 1
ATOM 859 C CA . TRP A 1 111 ? -15.331 -8.838 62.114 1.00 70.50 111 TRP A CA 1
ATOM 860 C C . TRP A 1 111 ? -16.753 -8.439 61.678 1.00 70.50 111 TRP A C 1
ATOM 862 O O . TRP A 1 111 ? -17.685 -8.567 62.463 1.00 70.50 111 TRP A O 1
ATOM 872 N N . GLN A 1 112 ? -16.928 -7.981 60.436 1.00 73.19 112 GLN A N 1
ATOM 873 C CA . GLN A 1 112 ? -18.196 -7.554 59.833 1.00 73.19 112 GLN A CA 1
ATOM 874 C C . GLN A 1 112 ? -18.827 -8.648 58.945 1.00 73.19 112 GLN A C 1
ATOM 876 O O . GLN A 1 112 ? -19.852 -8.428 58.296 1.00 73.19 112 GLN A O 1
ATOM 881 N N . SER A 1 113 ? -18.205 -9.830 58.889 1.00 69.19 113 SER A N 1
ATOM 882 C CA . SER A 1 113 ? -18.765 -11.024 58.256 1.00 69.19 113 SER A CA 1
ATOM 883 C C . SER A 1 113 ? -19.859 -11.630 59.150 1.00 69.19 113 SER A C 1
ATOM 885 O O . SER A 1 113 ? -19.611 -11.800 60.346 1.00 69.19 113 SER A O 1
ATOM 887 N N . PRO A 1 114 ? -21.026 -12.038 58.605 1.00 76.00 114 PRO A N 1
ATOM 888 C CA . PRO A 1 114 ? -22.090 -12.688 59.381 1.00 76.00 114 PRO A CA 1
ATOM 889 C C . PRO A 1 114 ? -21.647 -13.977 60.089 1.00 76.00 114 PRO A C 1
ATOM 891 O O . PRO A 1 114 ? -22.330 -14.450 60.991 1.00 76.00 114 PRO A O 1
ATOM 894 N N . TYR A 1 115 ? -20.506 -14.541 59.691 1.00 74.00 115 TYR A N 1
ATOM 895 C CA . TYR A 1 115 ? -19.975 -15.794 60.220 1.00 74.00 115 TYR A CA 1
ATOM 896 C C . TYR A 1 115 ? -18.817 -15.615 61.214 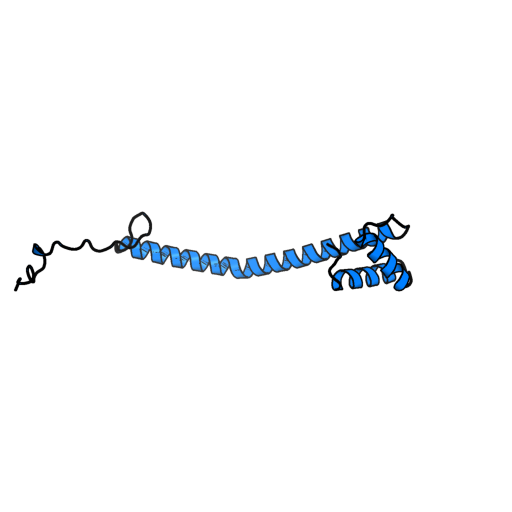1.00 74.00 115 TYR A C 1
ATOM 898 O O . TYR A 1 115 ? -18.261 -16.609 61.675 1.00 74.00 115 TYR A O 1
ATOM 906 N N . GLY A 1 116 ? -18.480 -14.373 61.584 1.00 70.00 116 GLY A N 1
ATOM 907 C CA . GLY A 1 116 ? -17.438 -14.072 62.566 1.00 70.00 116 GLY A CA 1
ATOM 908 C C . GLY A 1 116 ? -16.022 -14.490 62.133 1.00 70.00 116 GLY A C 1
ATOM 909 O O . GLY A 1 116 ? -15.825 -15.115 61.087 1.00 70.00 116 GLY A O 1
ATOM 910 N N . PRO A 1 117 ? -14.993 -14.115 62.911 1.00 73.88 117 PRO A N 1
ATOM 911 C CA . PRO A 1 117 ? -13.622 -14.512 62.624 1.00 73.88 117 PRO A CA 1
ATOM 912 C C . PRO A 1 117 ? -13.463 -16.043 62.732 1.00 73.88 117 PRO A C 1
ATOM 914 O O . PRO A 1 117 ? -14.054 -16.661 63.622 1.00 73.88 117 PRO A O 1
ATOM 917 N N . PRO A 1 118 ? -12.650 -16.676 61.867 1.00 73.94 118 PRO A N 1
ATOM 918 C CA . PRO A 1 118 ? -12.415 -18.116 61.928 1.00 73.94 118 PRO A CA 1
ATOM 919 C C . PRO A 1 118 ? -11.814 -18.516 63.287 1.00 73.94 118 PRO A C 1
ATOM 921 O O . PRO A 1 118 ? -10.853 -17.900 63.753 1.00 73.94 118 PRO A O 1
ATOM 924 N N . LYS A 1 119 ? -12.372 -19.557 63.928 1.00 74.44 119 LYS A N 1
ATOM 925 C CA . LYS A 1 119 ? -11.849 -20.126 65.186 1.00 74.44 119 LYS A CA 1
ATOM 926 C C . LYS A 1 119 ? -10.391 -20.556 64.987 1.00 74.44 119 LYS A C 1
ATOM 928 O O . LYS A 1 119 ? -10.122 -21.455 64.192 1.00 74.44 119 LYS A O 1
ATOM 933 N N . ARG A 1 120 ? -9.460 -19.936 65.720 1.00 77.00 120 ARG A N 1
ATOM 934 C CA . ARG A 1 120 ? -8.061 -20.386 65.786 1.00 77.00 120 ARG A CA 1
ATOM 935 C C . ARG A 1 120 ? -8.003 -21.707 66.561 1.00 77.00 120 ARG A C 1
ATOM 937 O O . ARG A 1 120 ? -8.616 -21.806 67.623 1.00 77.00 120 ARG A O 1
ATOM 944 N N . ARG A 1 121 ? -7.341 -22.707 65.976 1.00 73.69 121 ARG A N 1
ATOM 945 C CA . ARG A 1 121 ? -6.945 -23.948 66.654 1.00 73.69 121 ARG A CA 1
ATOM 946 C C . ARG A 1 121 ? -5.654 -23.722 67.421 1.00 73.69 121 ARG A C 1
ATOM 948 O O . ARG A 1 121 ? -4.848 -22.899 66.931 1.00 73.69 121 ARG A O 1
#

Radius of gyration: 33.45 Å; chains: 1; bounding box: 49×34×98 Å